Protein AF-V4JK74-F1 (afdb_monomer)

Foldseek 3Di:
DDLPFAEQWLPDAAFDKGKYQLVQEDEPDPDDDVVLLVVLLVVQLADALVRNSVVQVVVAFEWELAAQRGTYGPDPPSVSSSLQVNQVDHGNSPHHSVRRMGIHGHNYRHNVVHPDDD

Solvent-accessible surface area (backbone atoms only — not comparable to full-atom values): 6480 Å² total; per-residue (Å²): 103,83,85,91,52,54,73,68,54,56,81,51,57,58,76,41,72,25,30,42,50,56,79,67,54,36,76,74,65,97,75,75,68,59,69,64,21,52,56,43,24,58,55,54,31,72,22,45,46,64,58,46,48,57,54,35,67,79,52,55,33,38,26,34,30,34,62,81,39,44,41,32,38,78,48,58,63,50,56,57,50,16,52,49,58,31,19,74,42,92,34,62,42,72,40,32,65,90,39,36,58,41,32,31,31,26,73,37,62,37,28,81,47,68,90,70,85,132

Nearest PDB structures (foldseek):
  2hwj-assembly2_E  TM=8.695E-01  e=1.242E-03  Agrobacterium fabrum str. C58
  7nfu-assembly2_B  TM=7.207E-01  e=5.002E-03  Geobacillus thermoleovorans CCB_US3_UF5
  6nr6-assembly1_A  TM=7.718E-01  e=1.765E-02  Staphylococcus pseudintermedius
  5ujd-assembly1_B  TM=7.408E-01  e=1.446E-02  Staphylococcus pseudintermedius
  7nfu-assembly1_A  TM=7.156E-01  e=2.301E-02  Geobacillus thermoleovorans CCB_US3_UF5

Structure (mmCIF, N/CA/C/O backbone):
data_AF-V4JK74-F1
#
_entry.id   AF-V4JK74-F1
#
loop_
_atom_site.group_PDB
_atom_site.id
_atom_site.type_symbol
_atom_site.label_atom_id
_atom_site.label_alt_id
_atom_site.label_comp_id
_atom_site.label_asym_id
_atom_site.label_entity_id
_atom_site.label_seq_id
_atom_site.pdbx_PDB_ins_code
_atom_site.Cartn_x
_atom_site.Cartn_y
_atom_site.Cartn_z
_atom_site.occupancy
_atom_site.B_iso_or_equiv
_atom_site.auth_seq_id
_atom_site.auth_comp_id
_atom_site.auth_asym_id
_atom_site.auth_atom_id
_atom_site.pdbx_PDB_model_num
ATOM 1 N N . MET A 1 1 ? 11.293 0.157 1.854 1.00 84.56 1 MET A N 1
ATOM 2 C CA . MET A 1 1 ? 11.365 1.646 1.752 1.00 84.56 1 MET A CA 1
ATOM 3 C C . MET A 1 1 ? 10.682 2.285 2.957 1.00 84.56 1 MET A C 1
ATOM 5 O O . MET A 1 1 ? 9.955 1.562 3.609 1.00 84.56 1 MET A O 1
ATOM 9 N N . ASN A 1 2 ? 10.937 3.552 3.302 1.00 90.88 2 ASN A N 1
ATOM 10 C CA . ASN A 1 2 ? 10.273 4.274 4.406 1.00 90.88 2 ASN A CA 1
ATOM 11 C C . ASN A 1 2 ? 9.751 5.614 3.863 1.00 90.88 2 ASN A C 1
ATOM 13 O O . ASN A 1 2 ? 10.487 6.284 3.134 1.00 90.88 2 ASN A O 1
ATOM 17 N N . PHE A 1 3 ? 8.504 5.965 4.179 1.00 96.50 3 PHE A N 1
ATOM 18 C CA . PHE A 1 3 ? 7.845 7.193 3.720 1.00 96.50 3 PHE A CA 1
ATOM 19 C C . PHE A 1 3 ? 7.921 8.357 4.709 1.00 96.50 3 PHE A C 1
ATOM 21 O O . PHE A 1 3 ? 7.400 9.421 4.402 1.00 96.50 3 PHE A O 1
ATOM 28 N N . ASP A 1 4 ? 8.541 8.159 5.875 1.00 95.69 4 ASP A N 1
ATOM 29 C CA . ASP A 1 4 ? 8.636 9.173 6.936 1.00 95.69 4 ASP A CA 1
ATOM 30 C C . ASP A 1 4 ? 7.248 9.616 7.454 1.00 95.69 4 ASP A C 1
ATOM 32 O O . ASP A 1 4 ? 7.060 10.712 7.975 1.00 95.69 4 ASP A O 1
ATOM 36 N N . LEU A 1 5 ? 6.266 8.717 7.320 1.00 97.44 5 LEU A N 1
ATOM 37 C CA . LEU A 1 5 ? 4.894 8.847 7.808 1.00 97.44 5 LEU A CA 1
ATOM 38 C C . LEU A 1 5 ? 4.685 7.985 9.064 1.00 97.44 5 LEU A C 1
ATOM 40 O O . LEU A 1 5 ? 5.408 7.000 9.252 1.00 97.44 5 LEU A O 1
ATOM 44 N N . PRO A 1 6 ? 3.687 8.289 9.912 1.00 97.88 6 PRO A N 1
ATOM 45 C CA . PRO A 1 6 ? 3.320 7.398 11.008 1.00 97.88 6 PRO A CA 1
ATOM 46 C C . PRO A 1 6 ? 2.909 6.013 10.486 1.00 97.88 6 PRO A C 1
ATOM 48 O O . PRO A 1 6 ? 2.422 5.875 9.364 1.00 97.88 6 PRO A O 1
ATOM 51 N N . GLU A 1 7 ? 3.112 4.981 11.299 1.00 98.12 7 GLU A N 1
ATOM 52 C CA . GLU A 1 7 ? 2.659 3.616 11.007 1.00 98.12 7 GLU A CA 1
ATOM 53 C C . GLU A 1 7 ? 1.131 3.514 11.119 1.00 98.12 7 GLU A C 1
ATOM 55 O O . GLU A 1 7 ? 0.536 4.099 12.025 1.00 98.12 7 GLU A O 1
ATOM 60 N N . LEU A 1 8 ? 0.495 2.763 10.215 1.00 98.38 8 LEU A N 1
ATOM 61 C CA . LEU A 1 8 ? -0.929 2.441 10.318 1.00 98.38 8 LEU A CA 1
ATOM 62 C C . LEU A 1 8 ? -1.177 1.534 11.532 1.00 98.38 8 LEU A C 1
ATOM 64 O O . LEU A 1 8 ? -0.591 0.460 11.661 1.00 98.38 8 LEU A O 1
ATOM 68 N N . THR A 1 9 ? -2.095 1.948 12.399 1.00 98.12 9 THR A N 1
ATOM 69 C CA . THR A 1 9 ? -2.513 1.209 13.598 1.00 98.12 9 THR A CA 1
ATOM 70 C C . THR A 1 9 ? -4.034 1.118 13.692 1.00 98.12 9 THR A C 1
ATOM 72 O O . THR A 1 9 ? -4.760 1.864 13.036 1.00 98.12 9 THR A O 1
ATOM 75 N N . ALA A 1 10 ? -4.537 0.239 14.565 1.00 97.06 10 ALA A N 1
ATOM 76 C CA . ALA A 1 10 ? -5.971 0.111 14.831 1.00 97.06 10 ALA A CA 1
ATOM 77 C C . ALA A 1 10 ? -6.616 1.398 15.385 1.00 97.06 10 ALA A C 1
ATOM 79 O O . ALA A 1 10 ? -7.819 1.590 15.220 1.00 97.06 10 ALA A O 1
ATOM 80 N N . ASP A 1 11 ? -5.824 2.287 15.986 1.00 96.88 11 ASP A N 1
ATOM 81 C CA . ASP A 1 11 ? -6.282 3.548 16.582 1.00 96.88 11 ASP A CA 1
ATOM 82 C C . ASP A 1 11 ? -6.072 4.751 15.650 1.00 96.88 11 ASP A C 1
ATOM 84 O O . ASP A 1 11 ? -6.362 5.888 16.020 1.00 96.88 11 ASP A O 1
ATOM 88 N N . THR A 1 12 ? -5.568 4.527 14.429 1.00 98.00 12 THR A N 1
ATOM 89 C CA . THR A 1 12 ? -5.308 5.619 13.485 1.00 98.00 12 THR A CA 1
ATOM 90 C C . THR A 1 12 ? -6.622 6.325 13.124 1.00 98.00 12 THR A C 1
ATOM 92 O O . THR A 1 12 ? -7.572 5.659 12.691 1.00 98.00 12 THR A O 1
ATOM 95 N N . PRO A 1 13 ? -6.721 7.658 13.293 1.00 97.56 13 PRO A N 1
ATOM 96 C CA . PRO A 1 13 ? -7.945 8.385 12.985 1.00 97.56 13 PRO A CA 1
ATOM 97 C C . PRO A 1 13 ? -8.302 8.339 11.497 1.00 97.56 13 PRO A C 1
ATOM 99 O O . PRO A 1 13 ? -7.441 8.244 10.622 1.00 97.56 13 PRO A O 1
ATOM 102 N N . GLN A 1 14 ? -9.594 8.476 11.207 1.00 97.88 14 GLN A N 1
ATOM 103 C CA . GLN A 1 14 ? -10.070 8.711 9.848 1.00 97.88 14 GLN A CA 1
ATOM 104 C C . GLN A 1 14 ? -9.457 9.997 9.266 1.00 97.88 14 GLN A C 1
ATOM 106 O O . GLN A 1 14 ? -9.304 10.995 9.966 1.00 97.88 14 GLN A O 1
ATOM 111 N N . GLY A 1 15 ? -9.134 9.971 7.973 1.00 97.31 15 GLY A N 1
ATOM 112 C CA . GLY A 1 15 ? -8.544 11.084 7.227 1.00 97.31 15 GLY A CA 1
ATOM 113 C C . GLY A 1 15 ? -7.021 11.185 7.331 1.00 97.31 15 GLY A C 1
ATOM 114 O O . GLY A 1 15 ? -6.426 12.013 6.647 1.00 97.31 15 GLY A O 1
ATOM 115 N N . VAL A 1 16 ? -6.373 10.351 8.148 1.00 98.00 16 VAL A N 1
ATOM 116 C CA . VAL A 1 16 ? -4.917 10.392 8.333 1.00 98.00 16 VAL A CA 1
ATOM 117 C C . VAL A 1 16 ? -4.196 9.644 7.212 1.00 98.00 16 VAL A C 1
ATOM 119 O O . VAL A 1 16 ? -4.580 8.532 6.835 1.00 98.00 16 VAL A O 1
ATOM 122 N N . LEU A 1 17 ? -3.119 10.260 6.714 1.00 98.12 17 LEU A N 1
ATOM 123 C CA . LEU A 1 17 ? -2.106 9.609 5.889 1.00 98.12 17 LEU A CA 1
ATOM 124 C C . LEU A 1 17 ? -1.061 8.939 6.784 1.00 98.12 17 LEU A C 1
ATOM 126 O O . LEU A 1 17 ? -0.477 9.569 7.665 1.00 98.12 17 LEU A O 1
ATOM 130 N N . CYS A 1 18 ? -0.820 7.660 6.542 1.00 98.38 18 CYS A N 1
ATOM 131 C CA . CYS A 1 18 ? 0.170 6.849 7.244 1.00 98.38 18 CYS A CA 1
ATOM 132 C C . CYS A 1 18 ? 0.865 5.906 6.251 1.00 98.38 18 CYS A C 1
ATOM 134 O O . CYS A 1 18 ? 0.619 5.965 5.046 1.00 98.38 18 CYS A O 1
ATOM 136 N N . GLN A 1 19 ? 1.762 5.050 6.730 1.00 98.56 19 GLN A N 1
ATOM 137 C CA . GLN A 1 19 ? 2.379 3.996 5.928 1.00 98.56 19 GLN A CA 1
ATOM 138 C C . GLN A 1 19 ? 2.065 2.612 6.489 1.00 98.56 19 GLN A C 1
ATOM 140 O O . GLN A 1 19 ? 1.968 2.429 7.698 1.00 98.56 19 GLN A O 1
ATOM 145 N N . ALA A 1 20 ? 1.996 1.617 5.608 1.00 98.44 20 ALA A N 1
ATOM 146 C CA . ALA A 1 20 ? 1.780 0.219 5.974 1.00 98.44 20 ALA A CA 1
ATOM 147 C C . ALA A 1 20 ? 2.653 -0.705 5.120 1.00 98.44 20 ALA A C 1
ATOM 149 O O . ALA A 1 20 ? 3.010 -0.360 3.988 1.00 98.44 20 ALA A O 1
ATOM 150 N N . LYS A 1 21 ? 2.987 -1.891 5.639 1.00 98.31 21 LYS A N 1
ATOM 151 C CA . LYS A 1 21 ? 3.528 -2.966 4.801 1.00 98.31 21 LYS A CA 1
ATOM 152 C C . LYS A 1 21 ? 2.410 -3.533 3.942 1.00 98.31 21 LYS A C 1
ATOM 154 O O . LYS A 1 21 ? 1.292 -3.709 4.414 1.00 98.31 21 LYS A O 1
ATOM 159 N N . VAL A 1 22 ? 2.728 -3.878 2.698 1.00 98.25 22 VAL A N 1
ATOM 160 C CA . VAL A 1 22 ? 1.734 -4.459 1.781 1.00 98.25 22 VAL A CA 1
ATOM 161 C C . VAL A 1 22 ? 1.187 -5.784 2.323 1.00 98.25 22 VAL A C 1
ATOM 163 O O . VAL A 1 22 ? -0.006 -6.036 2.212 1.00 98.25 22 VAL A O 1
ATOM 166 N N . GLY A 1 23 ? 2.032 -6.589 2.977 1.00 97.88 23 GLY A N 1
ATOM 167 C CA . GLY A 1 23 ? 1.636 -7.876 3.560 1.00 97.88 23 GLY A CA 1
ATOM 168 C C . GLY A 1 23 ? 0.663 -7.792 4.745 1.00 97.88 23 GLY A C 1
ATOM 169 O O . GLY A 1 23 ? 0.056 -8.803 5.084 1.00 97.88 23 GLY A O 1
ATOM 170 N N . ASP A 1 24 ? 0.482 -6.612 5.348 1.00 97.94 24 ASP A N 1
ATOM 171 C CA . ASP A 1 24 ? -0.459 -6.409 6.461 1.00 97.94 24 ASP A CA 1
ATOM 172 C C . ASP A 1 24 ? -1.867 -6.015 5.966 1.00 97.94 24 ASP A C 1
ATOM 174 O O . ASP A 1 24 ? -2.822 -5.949 6.745 1.00 97.94 24 ASP A O 1
ATOM 178 N N . LEU A 1 25 ? -2.007 -5.737 4.665 1.00 98.38 25 LEU A N 1
ATOM 179 C CA . LEU A 1 25 ? -3.246 -5.285 4.047 1.00 98.38 25 LEU A CA 1
ATOM 180 C C . LEU A 1 25 ? -4.097 -6.465 3.567 1.00 98.38 25 LEU A C 1
ATOM 182 O O . LEU A 1 25 ? -3.614 -7.389 2.915 1.00 98.38 25 LEU A O 1
ATOM 186 N N . LYS A 1 26 ? -5.403 -6.402 3.834 1.00 98.06 26 LYS A N 1
ATOM 187 C CA . LYS A 1 26 ? -6.382 -7.397 3.390 1.00 98.06 26 LYS A CA 1
ATOM 188 C C . LYS A 1 26 ? -7.135 -6.896 2.155 1.00 98.06 26 LYS A C 1
ATOM 190 O O . LYS A 1 26 ? -7.685 -5.792 2.192 1.00 98.06 26 LYS A O 1
ATOM 195 N N . PRO A 1 27 ? -7.197 -7.675 1.065 1.00 97.62 27 PRO A N 1
ATOM 196 C CA . PRO A 1 27 ? -7.973 -7.296 -0.106 1.00 97.62 27 PRO A CA 1
ATOM 197 C C . 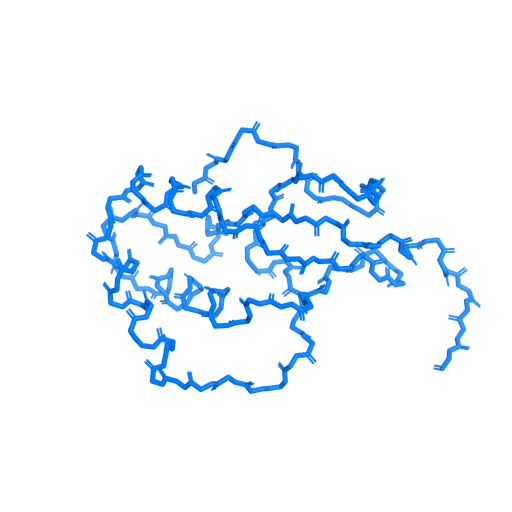PRO A 1 27 ? -9.477 -7.392 0.182 1.00 97.62 27 PRO A C 1
ATOM 199 O O . PRO A 1 27 ? -9.924 -8.216 0.978 1.00 97.62 27 PRO A O 1
ATOM 202 N N . THR A 1 28 ? -10.257 -6.562 -0.505 1.00 97.81 28 THR A N 1
ATOM 203 C CA . THR A 1 28 ? -11.733 -6.624 -0.524 1.00 97.81 28 THR A CA 1
ATOM 204 C C . THR A 1 28 ? -12.288 -7.087 -1.875 1.00 97.81 28 THR A C 1
ATOM 206 O O . THR A 1 28 ? -13.480 -7.355 -1.989 1.00 97.81 28 THR A O 1
ATOM 209 N N . GLN A 1 29 ? -11.425 -7.222 -2.888 1.00 95.44 29 GLN A N 1
ATOM 210 C CA . GLN A 1 29 ? -11.745 -7.769 -4.202 1.00 95.44 29 GLN A CA 1
ATOM 211 C C . GLN A 1 29 ? -11.043 -9.120 -4.384 1.00 95.44 29 GLN A C 1
ATOM 213 O O . GLN A 1 29 ? -9.858 -9.254 -4.085 1.00 95.44 29 GLN A O 1
ATOM 218 N N . ASN A 1 30 ? -11.767 -10.117 -4.901 1.00 94.62 30 ASN A N 1
ATOM 219 C CA . ASN A 1 30 ? -11.250 -11.482 -5.069 1.00 94.62 30 ASN A CA 1
ATOM 220 C C . ASN A 1 30 ? -10.318 -11.645 -6.285 1.00 94.62 30 ASN A C 1
ATOM 222 O O . ASN A 1 30 ? -9.562 -12.610 -6.348 1.00 94.62 30 ASN A O 1
ATOM 226 N N . ALA A 1 31 ? -10.395 -10.741 -7.265 1.00 96.06 31 ALA A N 1
ATOM 227 C CA . ALA A 1 31 ? -9.652 -10.825 -8.520 1.00 96.06 31 ALA A CA 1
ATOM 228 C C . ALA A 1 31 ? -9.307 -9.434 -9.062 1.00 96.06 31 ALA A C 1
ATOM 230 O O . ALA A 1 31 ? -10.068 -8.491 -8.873 1.00 96.06 31 ALA A O 1
ATOM 231 N N . VAL A 1 32 ? -8.190 -9.338 -9.782 1.00 97.31 32 VAL A N 1
ATOM 232 C CA . VAL A 1 32 ? -7.746 -8.147 -10.523 1.00 97.31 32 VAL A CA 1
ATOM 233 C C . VAL A 1 32 ? -7.373 -8.545 -11.952 1.00 97.31 32 VAL A C 1
ATOM 235 O O . VAL A 1 32 ? -7.018 -9.696 -12.206 1.00 97.31 32 VAL A O 1
ATOM 238 N N . GLY A 1 33 ? -7.453 -7.602 -12.891 1.00 98.12 33 GLY A N 1
ATOM 239 C CA . GLY A 1 33 ? -7.032 -7.820 -14.278 1.00 98.12 33 GLY A CA 1
ATOM 240 C C . GLY A 1 33 ? -5.508 -7.849 -14.393 1.00 98.12 33 GLY A C 1
ATOM 241 O O . GLY A 1 33 ? -4.851 -6.855 -14.083 1.00 98.12 33 GLY A O 1
ATOM 242 N N . PHE A 1 34 ? -4.943 -8.976 -14.832 1.00 97.88 34 PHE A N 1
ATOM 243 C CA . PHE A 1 34 ? -3.489 -9.165 -14.824 1.00 97.88 34 PHE A CA 1
ATOM 244 C C . PHE A 1 34 ? -2.739 -8.366 -15.891 1.00 97.88 34 PHE A C 1
ATOM 246 O O . PHE A 1 34 ? -1.563 -8.090 -15.685 1.00 97.88 34 PHE A O 1
ATOM 253 N N . ASP A 1 35 ? -3.393 -7.925 -16.964 1.00 98.50 35 ASP A N 1
ATOM 254 C CA . ASP A 1 35 ? -2.754 -7.060 -17.965 1.00 98.50 35 ASP A CA 1
ATOM 255 C C . ASP A 1 35 ? -2.264 -5.754 -17.321 1.00 98.50 35 ASP A C 1
ATOM 257 O O . ASP A 1 35 ? -1.082 -5.417 -17.385 1.00 98.50 35 ASP A O 1
ATOM 261 N N . GLU A 1 36 ? -3.134 -5.077 -16.567 1.00 98.12 36 GLU A N 1
ATOM 262 C CA . GLU A 1 36 ? -2.757 -3.857 -15.851 1.00 98.12 36 GLU A CA 1
ATOM 263 C C . GLU A 1 36 ? -1.745 -4.131 -14.719 1.00 98.12 36 GLU A C 1
ATOM 265 O O . GLU A 1 36 ? -0.856 -3.311 -14.461 1.00 98.12 36 GLU A O 1
ATOM 270 N N . VAL A 1 37 ? -1.856 -5.277 -14.035 1.00 98.50 37 VAL A N 1
ATOM 271 C CA . VAL A 1 37 ? -0.882 -5.687 -13.008 1.00 98.50 37 VAL A CA 1
ATOM 272 C C . VAL A 1 37 ? 0.505 -5.863 -13.625 1.00 98.50 37 VAL A C 1
ATOM 274 O O . VAL A 1 37 ? 1.469 -5.309 -13.102 1.00 98.50 37 VAL A O 1
ATOM 277 N N . ASN A 1 38 ? 0.613 -6.574 -14.746 1.00 98.56 38 ASN A N 1
ATOM 278 C CA . ASN A 1 38 ? 1.875 -6.834 -15.435 1.00 98.56 38 ASN A CA 1
ATOM 279 C C . ASN A 1 38 ? 2.518 -5.536 -15.942 1.00 98.56 38 ASN A C 1
ATOM 281 O O . ASN A 1 38 ? 3.716 -5.326 -15.738 1.00 98.56 38 ASN A O 1
ATOM 285 N N . ASP A 1 39 ? 1.720 -4.616 -16.486 1.00 98.56 39 ASP A N 1
ATOM 286 C CA . ASP A 1 39 ? 2.186 -3.280 -16.864 1.00 98.56 39 ASP A CA 1
ATOM 287 C C . ASP A 1 39 ? 2.756 -2.506 -15.666 1.00 98.56 39 ASP A C 1
ATOM 289 O O . ASP A 1 39 ? 3.793 -1.842 -15.762 1.00 98.56 39 ASP A O 1
ATOM 293 N N . LYS A 1 40 ? 2.094 -2.576 -14.503 1.00 98.56 40 LYS A N 1
ATOM 294 C CA . LYS A 1 40 ? 2.597 -1.960 -13.266 1.00 98.56 40 LYS A CA 1
ATOM 295 C C . LYS A 1 40 ? 3.871 -2.648 -12.773 1.00 98.56 40 LYS A C 1
ATOM 297 O O . LYS A 1 40 ? 4.798 -1.930 -12.414 1.00 98.56 40 LYS A O 1
ATOM 302 N N . ILE A 1 41 ? 3.961 -3.980 -12.812 1.00 98.69 41 ILE A N 1
ATOM 303 C CA . ILE A 1 41 ? 5.169 -4.729 -12.421 1.00 98.69 41 ILE A CA 1
ATOM 304 C C . ILE A 1 41 ? 6.367 -4.284 -13.260 1.00 98.69 41 ILE A C 1
ATOM 306 O O . ILE A 1 41 ? 7.412 -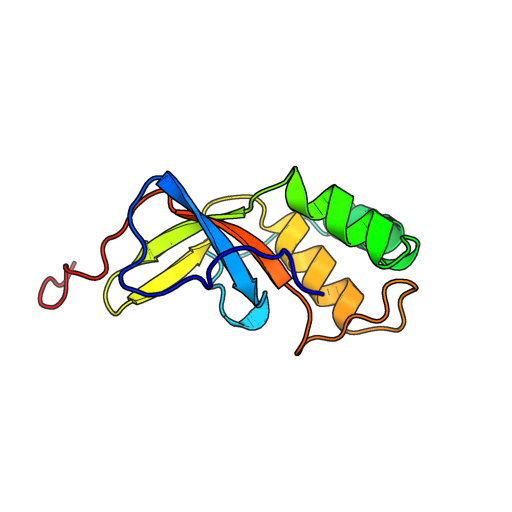3.951 -12.699 1.00 98.69 41 ILE A O 1
ATOM 310 N N . ALA A 1 42 ? 6.216 -4.213 -14.586 1.00 98.44 42 ALA A N 1
ATOM 311 C CA . ALA A 1 42 ? 7.283 -3.759 -15.476 1.00 98.44 42 ALA A CA 1
ATOM 312 C C . ALA A 1 42 ? 7.738 -2.332 -15.122 1.00 98.44 42 ALA A C 1
ATOM 314 O O . ALA A 1 42 ? 8.935 -2.062 -15.000 1.00 98.44 42 ALA A O 1
ATOM 315 N N . ARG A 1 43 ? 6.783 -1.424 -14.872 1.00 98.19 43 ARG A N 1
ATOM 316 C CA . ARG A 1 43 ? 7.081 -0.048 -14.445 1.00 98.19 43 ARG A CA 1
ATOM 317 C C . ARG A 1 43 ? 7.768 0.018 -13.081 1.00 98.19 43 ARG A C 1
ATOM 319 O O . ARG A 1 43 ? 8.700 0.799 -12.928 1.00 98.19 43 ARG A O 1
ATOM 326 N N . TYR A 1 44 ? 7.315 -0.744 -12.089 1.00 98.50 44 TYR A N 1
ATOM 327 C CA . TYR A 1 44 ? 7.847 -0.699 -10.722 1.00 98.50 44 TYR A CA 1
ATOM 328 C C . TYR A 1 44 ? 9.234 -1.330 -10.636 1.00 98.50 44 TYR A C 1
ATOM 330 O O . TYR A 1 44 ? 10.126 -0.749 -10.025 1.00 98.50 44 TYR A O 1
ATOM 338 N N . SER A 1 45 ? 9.446 -2.453 -11.324 1.00 98.31 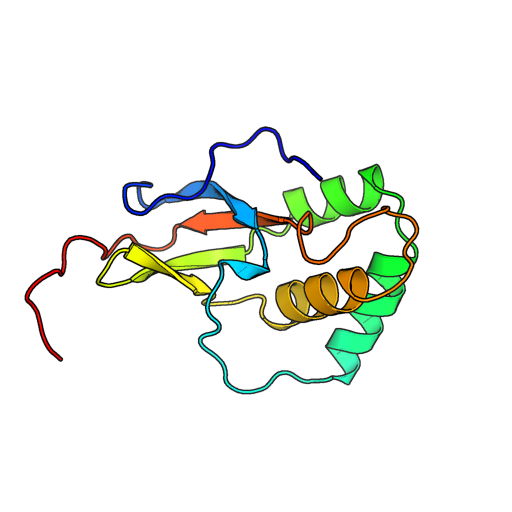45 SER A N 1
ATOM 339 C CA . SER A 1 45 ? 10.735 -3.157 -11.357 1.00 98.31 45 SER A CA 1
ATOM 340 C C . SER A 1 45 ? 11.858 -2.301 -11.953 1.00 98.31 45 SER A C 1
ATOM 342 O O . SER A 1 45 ? 13.020 -2.432 -11.566 1.00 98.31 45 SER A O 1
ATOM 344 N N . ALA A 1 46 ? 11.511 -1.400 -12.879 1.00 98.38 46 ALA A N 1
ATOM 345 C CA . ALA A 1 46 ? 12.445 -0.509 -13.560 1.00 98.38 46 ALA A CA 1
ATOM 346 C C . ALA A 1 46 ? 12.738 0.809 -12.816 1.00 98.38 46 ALA A C 1
ATOM 348 O O . ALA A 1 46 ? 13.651 1.528 -13.233 1.00 98.38 46 ALA A O 1
ATOM 349 N N . LYS A 1 47 ? 11.989 1.138 -11.755 1.00 98.56 47 LYS A N 1
ATOM 350 C CA . LYS A 1 47 ? 12.179 2.363 -10.964 1.00 98.56 47 LYS A CA 1
ATOM 351 C C . LYS A 1 47 ? 13.313 2.202 -9.959 1.00 98.56 47 LYS A C 1
ATOM 353 O O . LYS A 1 47 ? 13.453 1.148 -9.342 1.00 98.56 47 LYS A O 1
ATOM 358 N N . SER A 1 48 ? 14.091 3.267 -9.761 1.00 98.38 48 SER A N 1
ATOM 359 C CA . SER A 1 48 ? 14.968 3.361 -8.592 1.00 98.38 48 SER A CA 1
ATOM 360 C C . SER A 1 48 ? 14.137 3.353 -7.302 1.00 98.38 48 SER A C 1
ATOM 362 O O . SER A 1 48 ? 12.909 3.502 -7.320 1.00 98.38 48 SER A O 1
ATOM 364 N N . LYS A 1 49 ? 14.798 3.177 -6.159 1.00 97.62 49 LYS A N 1
ATOM 365 C CA . LYS A 1 49 ? 14.126 3.188 -4.858 1.00 97.62 49 LYS A CA 1
ATOM 366 C C . LYS A 1 49 ? 13.444 4.531 -4.590 1.00 97.62 49 LYS A C 1
ATOM 368 O O . LYS A 1 49 ? 12.327 4.547 -4.073 1.00 97.62 49 LYS A O 1
ATOM 373 N N . GLU A 1 50 ? 14.103 5.621 -4.961 1.00 97.44 50 GLU A N 1
ATOM 374 C CA . GLU A 1 50 ? 13.631 6.995 -4.826 1.00 97.44 50 GLU A CA 1
ATOM 375 C C . GLU A 1 50 ? 12.447 7.252 -5.770 1.00 97.44 50 GLU A C 1
ATOM 377 O O . GLU A 1 50 ? 11.383 7.646 -5.303 1.00 97.44 50 GLU A O 1
ATOM 382 N N . ASP A 1 51 ? 12.549 6.881 -7.052 1.00 98.31 51 ASP A N 1
ATOM 383 C CA . ASP A 1 51 ? 11.449 7.056 -8.019 1.00 98.31 51 ASP A CA 1
ATOM 384 C C . ASP A 1 51 ? 10.199 6.244 -7.655 1.00 98.31 51 ASP A C 1
ATOM 386 O O . ASP A 1 51 ? 9.067 6.645 -7.949 1.00 98.31 51 ASP A O 1
ATOM 390 N N . LEU A 1 52 ? 10.386 5.049 -7.079 1.00 98.50 52 LEU A N 1
ATOM 391 C CA . LEU A 1 52 ? 9.278 4.227 -6.603 1.00 98.50 52 LEU A CA 1
ATOM 392 C C . LEU A 1 52 ? 8.667 4.821 -5.329 1.00 98.50 52 LEU A C 1
ATOM 394 O O . LEU A 1 52 ? 7.443 4.831 -5.211 1.00 98.50 52 LEU A O 1
ATOM 398 N N . LYS A 1 53 ? 9.487 5.356 -4.411 1.00 98.06 53 LYS A N 1
ATOM 399 C CA . LYS A 1 53 ? 9.007 6.078 -3.221 1.00 98.06 53 LYS A CA 1
ATOM 400 C C . LYS A 1 53 ? 8.167 7.293 -3.632 1.00 98.06 53 LYS A C 1
ATOM 402 O O . LYS A 1 53 ? 7.036 7.407 -3.169 1.00 98.06 53 LYS A O 1
ATOM 407 N N . ASP A 1 54 ? 8.666 8.132 -4.535 1.00 97.88 54 ASP A N 1
ATOM 408 C CA . ASP A 1 54 ? 7.972 9.338 -5.009 1.00 97.88 54 ASP A CA 1
ATOM 409 C C . ASP A 1 54 ? 6.666 9.003 -5.728 1.00 97.88 54 ASP A C 1
ATOM 411 O O . ASP A 1 54 ? 5.632 9.627 -5.487 1.00 97.88 54 ASP A O 1
ATOM 415 N N . TYR A 1 55 ? 6.678 7.953 -6.556 1.00 98.31 55 TYR A N 1
ATOM 416 C CA . TYR A 1 55 ? 5.461 7.450 -7.182 1.00 98.31 55 TYR A CA 1
ATOM 417 C C . TYR A 1 55 ? 4.425 7.026 -6.132 1.00 98.31 55 TYR A C 1
ATOM 419 O O . TYR A 1 55 ? 3.274 7.444 -6.208 1.00 98.31 55 TYR A O 1
ATOM 427 N N . LEU A 1 56 ? 4.807 6.223 -5.138 1.00 98.19 56 LEU A N 1
ATOM 428 C CA . LEU A 1 56 ? 3.869 5.721 -4.129 1.00 98.19 56 LEU A CA 1
ATOM 429 C C . LEU A 1 56 ? 3.380 6.815 -3.164 1.00 98.19 56 LEU A C 1
ATOM 431 O O . LEU A 1 56 ? 2.256 6.717 -2.677 1.00 98.19 56 LEU A O 1
ATOM 435 N N . LEU A 1 57 ? 4.172 7.869 -2.923 1.00 97.50 57 LEU A N 1
ATOM 436 C CA . LEU A 1 57 ? 3.784 9.014 -2.086 1.00 97.50 57 LEU A CA 1
ATOM 437 C C . LEU A 1 57 ? 2.534 9.733 -2.606 1.00 97.50 57 LEU A C 1
ATOM 439 O O . LEU A 1 57 ? 1.683 10.131 -1.813 1.00 97.50 57 LEU A O 1
ATOM 443 N N . VAL A 1 58 ? 2.402 9.869 -3.928 1.00 97.00 58 VAL A N 1
ATOM 444 C CA . VAL A 1 58 ? 1.264 10.555 -4.567 1.00 97.00 58 VAL A CA 1
ATOM 445 C C . VAL A 1 58 ? 0.130 9.610 -4.983 1.00 97.00 58 VAL A C 1
ATOM 447 O O . VAL A 1 58 ? -0.864 10.063 -5.542 1.00 97.00 58 VAL A O 1
ATOM 450 N N . HIS A 1 59 ? 0.237 8.313 -4.663 1.00 98.19 59 HIS A N 1
ATOM 451 C CA . HIS A 1 59 ? -0.822 7.316 -4.875 1.00 98.19 59 HIS A CA 1
ATOM 452 C C . HIS A 1 59 ? -1.208 6.594 -3.565 1.00 98.19 59 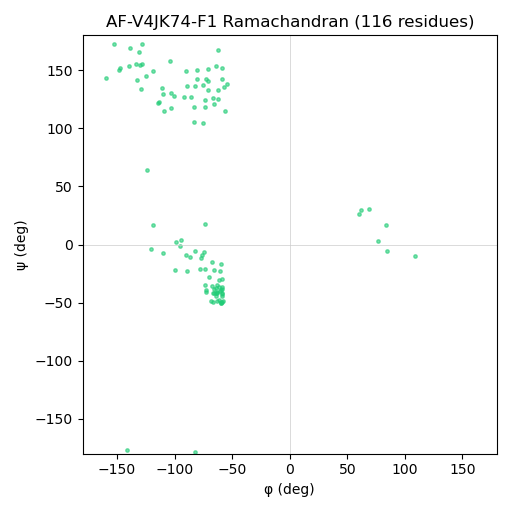HIS A C 1
ATOM 454 O O . HIS A 1 59 ? -1.010 5.377 -3.461 1.00 98.19 59 HIS A O 1
ATOM 460 N N . PRO A 1 60 ? -1.765 7.295 -2.554 1.00 98.31 60 PRO A N 1
ATOM 461 C CA . PRO A 1 60 ? -2.202 6.654 -1.318 1.00 98.31 60 PRO A CA 1
ATOM 462 C C . PRO A 1 60 ? -3.223 5.545 -1.583 1.00 98.31 60 PRO A C 1
ATOM 464 O O . PRO A 1 60 ? -4.172 5.729 -2.341 1.00 98.31 60 PRO A O 1
ATOM 467 N N . VAL A 1 61 ? -3.049 4.400 -0.931 1.00 98.69 61 VAL A N 1
ATOM 468 C CA . VAL A 1 61 ? -4.005 3.290 -0.957 1.00 98.69 61 VAL 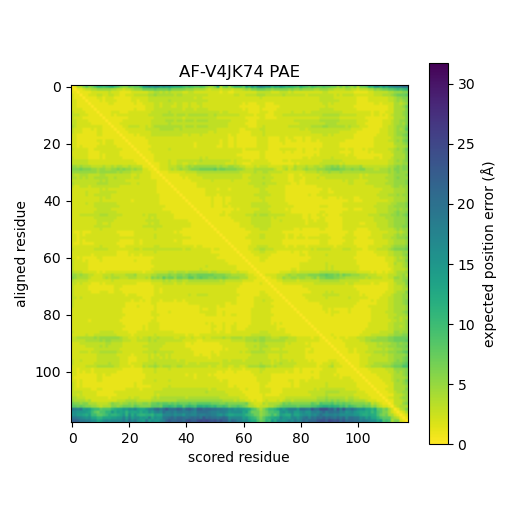A CA 1
ATOM 469 C C . VAL A 1 61 ? -5.101 3.565 0.077 1.00 98.69 61 VAL A C 1
ATOM 471 O O . VAL A 1 61 ? -4.796 3.665 1.271 1.00 98.69 61 VAL A O 1
ATOM 474 N N . PRO A 1 62 ? -6.372 3.707 -0.325 1.00 98.69 62 PRO A N 1
ATOM 475 C CA . PRO A 1 62 ? -7.445 3.898 0.634 1.00 98.69 62 PRO A CA 1
ATOM 476 C C . PRO A 1 62 ? -7.713 2.608 1.418 1.00 98.69 62 PRO A C 1
ATOM 478 O O . PRO A 1 62 ? -7.806 1.510 0.860 1.00 98.69 62 PRO A O 1
ATOM 481 N N . VAL A 1 63 ? -7.824 2.756 2.737 1.00 98.75 63 VAL A N 1
ATOM 482 C CA . VAL A 1 63 ? -7.997 1.647 3.678 1.00 98.75 63 VAL A CA 1
ATOM 483 C C . VAL A 1 63 ? -9.121 1.943 4.665 1.00 98.75 63 VAL A C 1
ATOM 485 O O . VAL A 1 63 ? -9.255 3.056 5.176 1.00 98.75 63 VAL A O 1
ATOM 488 N N . VAL A 1 64 ? -9.896 0.912 4.996 1.00 98.50 64 VAL A N 1
ATOM 489 C CA . VAL A 1 64 ? -10.783 0.886 6.163 1.00 98.50 64 VAL A CA 1
ATOM 490 C C . VAL A 1 64 ? -10.145 0.036 7.256 1.00 98.50 64 VAL A C 1
ATOM 492 O O . VAL A 1 64 ? -9.749 -1.105 7.019 1.00 98.50 64 VAL A O 1
ATOM 495 N N . ILE A 1 65 ? -10.089 0.569 8.476 1.00 98.31 65 ILE A N 1
ATOM 496 C CA . ILE A 1 65 ? -9.746 -0.221 9.661 1.00 98.31 65 ILE A CA 1
ATOM 497 C C . ILE A 1 65 ? -11.035 -0.903 10.117 1.00 98.31 65 ILE A C 1
ATOM 499 O O . ILE A 1 65 ? -11.946 -0.249 10.618 1.00 98.31 65 ILE A O 1
ATOM 503 N N . GLY A 1 66 ? -11.152 -2.204 9.878 1.00 95.12 66 GLY A N 1
ATOM 504 C CA . GLY A 1 66 ? -12.356 -2.976 10.167 1.00 95.12 66 GLY A CA 1
ATOM 505 C C . GLY A 1 66 ? -12.459 -3.432 11.623 1.00 95.12 66 GLY A C 1
ATOM 506 O O . GLY A 1 66 ? -11.58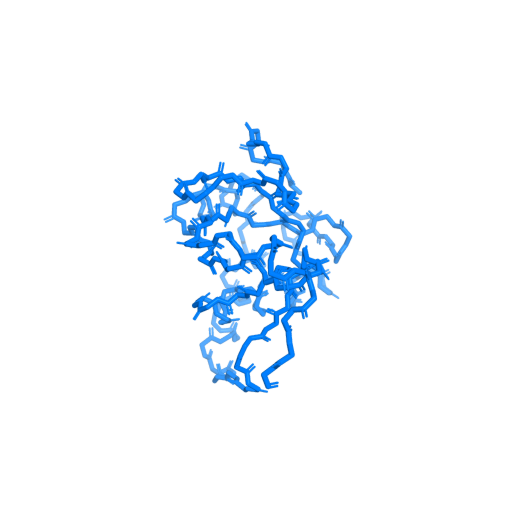3 -3.179 12.454 1.00 95.12 66 GLY A O 1
ATOM 507 N N . ASN A 1 67 ? -13.532 -4.171 11.919 1.00 91.31 67 ASN A N 1
ATOM 508 C CA . ASN A 1 67 ? -13.720 -4.805 13.224 1.00 91.31 67 ASN A CA 1
ATOM 509 C C . ASN A 1 67 ? -12.497 -5.677 13.585 1.00 91.31 67 ASN A C 1
ATOM 511 O O . ASN A 1 67 ? -11.910 -6.355 12.733 1.00 91.31 67 ASN A O 1
ATOM 515 N N . GLY A 1 68 ? -12.076 -5.615 14.847 1.00 88.19 68 GLY A N 1
ATOM 516 C CA . GLY A 1 68 ? -10.873 -6.291 15.334 1.00 88.19 68 GLY A CA 1
ATOM 517 C C . GLY A 1 68 ? -9.547 -5.621 14.950 1.00 88.19 68 GLY A C 1
ATOM 518 O O . GLY A 1 68 ? -8.504 -6.152 15.311 1.00 88.19 68 GLY A O 1
ATOM 519 N N . GLY A 1 69 ? -9.566 -4.467 14.267 1.00 94.31 69 GLY A N 1
ATOM 520 C CA . GLY A 1 69 ? -8.361 -3.687 13.951 1.00 94.31 69 GLY A CA 1
ATOM 521 C C . GLY A 1 69 ? -7.601 -4.149 12.704 1.00 94.31 69 GLY A C 1
ATOM 522 O O . GLY A 1 69 ? -6.441 -3.794 12.539 1.00 94.31 69 GLY A O 1
ATOM 523 N N . ASN A 1 70 ? -8.232 -4.942 11.833 1.00 96.12 70 ASN A N 1
ATOM 524 C CA . ASN A 1 70 ? -7.639 -5.375 10.562 1.00 96.12 70 ASN A CA 1
ATOM 525 C C . ASN A 1 70 ? -7.752 -4.281 9.487 1.00 96.12 70 ASN A C 1
ATOM 527 O O . ASN A 1 70 ? -8.727 -3.531 9.471 1.00 96.12 70 ASN A O 1
ATOM 531 N N . PHE A 1 71 ? -6.808 -4.238 8.548 1.00 98.38 71 PHE A N 1
ATOM 532 C CA . PHE A 1 71 ? -6.727 -3.201 7.516 1.00 98.38 71 PHE A CA 1
ATOM 533 C C . PHE A 1 71 ? -7.223 -3.725 6.169 1.00 98.38 71 PHE A C 1
ATOM 535 O O . PHE A 1 71 ? -6.640 -4.658 5.625 1.00 98.38 71 PHE A O 1
ATOM 542 N N . TYR A 1 72 ? -8.288 -3.138 5.628 1.00 98.50 72 TYR A N 1
ATOM 543 C CA . TYR A 1 72 ? -8.921 -3.582 4.386 1.00 98.50 72 TYR A CA 1
ATOM 544 C C . TYR A 1 72 ? -8.757 -2.543 3.282 1.00 98.50 72 TYR A C 1
ATOM 546 O O . TYR A 1 72 ? -9.184 -1.401 3.439 1.00 98.50 72 TYR A O 1
ATOM 554 N N . VAL A 1 73 ? -8.163 -2.947 2.162 1.00 98.56 73 VAL A N 1
ATOM 555 C CA . VAL A 1 73 ? -7.969 -2.109 0.970 1.00 98.56 73 VAL A CA 1
ATOM 556 C C . VAL A 1 73 ? -9.296 -1.942 0.251 1.00 98.56 73 VAL A C 1
ATOM 558 O O . VAL A 1 73 ? -9.904 -2.949 -0.107 1.00 98.56 73 VAL A O 1
ATOM 561 N N . THR A 1 74 ? -9.745 -0.713 0.014 1.00 98.25 74 THR A N 1
ATOM 562 C CA . THR A 1 74 ? -11.021 -0.441 -0.676 1.00 98.25 74 THR A CA 1
ATOM 563 C C . THR A 1 74 ? -10.854 -0.093 -2.152 1.00 98.25 74 THR A C 1
ATOM 565 O O . THR A 1 74 ? -11.786 -0.302 -2.919 1.00 98.25 74 THR A O 1
ATOM 568 N N . ASP A 1 75 ? -9.670 0.365 -2.557 1.00 98.19 75 ASP A N 1
ATOM 569 C CA . ASP A 1 75 ? -9.300 0.658 -3.945 1.00 98.19 75 ASP A CA 1
ATOM 570 C C . ASP A 1 75 ? -7.778 0.487 -4.129 1.00 98.19 75 ASP A C 1
ATOM 572 O O . ASP A 1 75 ? -7.044 0.310 -3.156 1.00 98.19 75 ASP A O 1
ATOM 576 N N . HIS A 1 76 ? -7.291 0.565 -5.367 1.00 98.12 76 HIS A N 1
ATOM 577 C CA . HIS A 1 76 ? -5.892 0.385 -5.766 1.00 98.12 76 HIS A CA 1
ATOM 578 C C . HIS A 1 76 ? -5.375 -1.058 -5.622 1.00 98.12 76 HIS A C 1
ATOM 580 O O . HIS A 1 76 ? -4.174 -1.279 -5.429 1.00 98.12 76 HIS A O 1
ATOM 586 N N . HIS A 1 77 ? -6.242 -2.065 -5.778 1.00 98.44 77 HIS A N 1
ATOM 587 C CA . HIS A 1 77 ? -5.852 -3.481 -5.716 1.00 98.44 77 HIS A CA 1
ATOM 588 C C . HIS A 1 77 ? -4.795 -3.856 -6.763 1.00 98.44 77 HIS A C 1
ATOM 590 O O . HIS A 1 77 ? -3.881 -4.615 -6.453 1.00 98.44 77 HIS A O 1
ATOM 596 N N . HIS A 1 78 ? -4.840 -3.293 -7.977 1.00 98.56 78 HIS A N 1
ATOM 597 C CA . HIS A 1 78 ? -3.791 -3.531 -8.980 1.00 98.56 78 HIS A CA 1
ATOM 598 C C . HIS A 1 78 ? -2.435 -2.966 -8.560 1.00 98.56 78 HIS A C 1
ATOM 600 O O . HIS A 1 78 ? -1.416 -3.596 -8.821 1.00 98.56 78 HIS A O 1
ATOM 606 N N . LEU A 1 79 ? -2.402 -1.795 -7.912 1.00 98.50 79 LEU A N 1
ATOM 607 C CA . LEU A 1 79 ? -1.159 -1.195 -7.416 1.00 98.50 79 LEU A CA 1
ATOM 608 C C . LEU A 1 79 ? -0.565 -2.045 -6.297 1.00 98.50 79 LEU A C 1
ATOM 610 O O . LEU A 1 79 ? 0.617 -2.381 -6.359 1.00 98.50 79 LEU A O 1
ATOM 614 N N . THR A 1 80 ? -1.368 -2.414 -5.296 1.00 98.25 80 THR A N 1
ATOM 615 C CA . THR A 1 80 ? -0.890 -3.218 -4.161 1.00 98.25 80 THR A CA 1
ATOM 616 C C . THR A 1 80 ? -0.444 -4.606 -4.611 1.00 98.25 80 THR A C 1
ATOM 618 O O . THR A 1 80 ? 0.629 -5.056 -4.207 1.00 98.25 80 THR A O 1
ATOM 621 N N . ASN A 1 81 ? -1.194 -5.247 -5.515 1.00 98.44 81 ASN A N 1
ATOM 622 C CA . ASN A 1 81 ? -0.831 -6.536 -6.101 1.00 98.44 81 ASN A CA 1
ATOM 623 C C . ASN A 1 81 ? 0.465 -6.448 -6.922 1.00 98.44 81 ASN A C 1
ATOM 625 O O . ASN A 1 81 ? 1.386 -7.231 -6.699 1.00 98.44 81 AS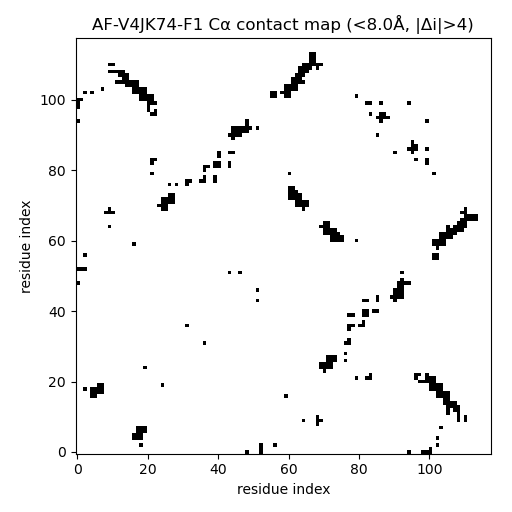N A O 1
ATOM 629 N N . ALA A 1 82 ? 0.580 -5.463 -7.817 1.00 98.56 82 ALA A N 1
ATOM 630 C CA . ALA A 1 82 ? 1.773 -5.289 -8.641 1.00 98.56 82 ALA A CA 1
ATOM 631 C C . ALA A 1 82 ? 3.018 -4.959 -7.807 1.00 98.56 82 ALA A C 1
ATOM 633 O O . ALA A 1 82 ? 4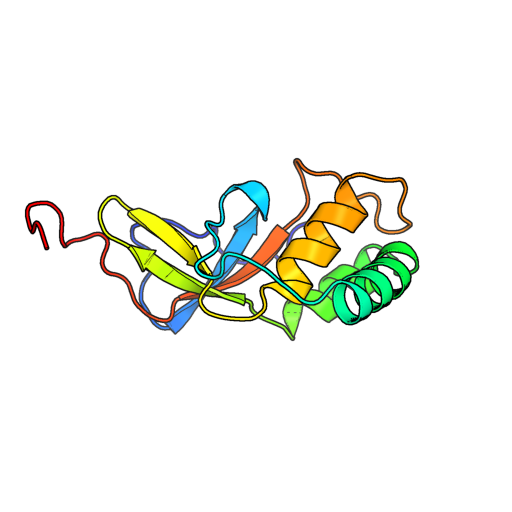.106 -5.452 -8.107 1.00 98.56 82 ALA A O 1
ATOM 634 N N . LEU A 1 83 ? 2.880 -4.159 -6.745 1.00 98.62 83 LEU A N 1
ATOM 635 C CA . LEU A 1 83 ? 3.983 -3.866 -5.832 1.00 98.62 83 LEU A CA 1
ATOM 636 C C . LEU A 1 83 ? 4.424 -5.118 -5.063 1.00 98.62 83 LEU A C 1
ATOM 638 O O . LEU A 1 83 ? 5.623 -5.360 -4.945 1.00 98.62 83 LEU A O 1
ATOM 642 N N . TRP A 1 84 ? 3.473 -5.934 -4.597 1.00 98.38 84 TRP A N 1
ATOM 643 C CA . TRP A 1 84 ? 3.771 -7.222 -3.970 1.00 98.38 84 TRP A CA 1
ATOM 644 C C . TRP A 1 84 ? 4.515 -8.157 -4.930 1.00 98.38 84 TRP A C 1
ATOM 646 O O . TRP A 1 84 ? 5.583 -8.652 -4.591 1.00 98.38 84 TRP A O 1
ATOM 656 N N . LYS A 1 85 ? 4.008 -8.322 -6.157 1.00 98.44 85 LYS A N 1
ATOM 657 C CA . LYS A 1 85 ? 4.630 -9.131 -7.219 1.00 98.44 85 LYS A CA 1
ATOM 658 C C . LYS A 1 85 ? 6.034 -8.648 -7.580 1.00 98.44 85 LYS A C 1
ATOM 660 O O . LYS A 1 85 ? 6.943 -9.455 -7.725 1.00 98.44 85 LYS A O 1
ATOM 665 N N . THR A 1 86 ? 6.231 -7.334 -7.673 1.00 98.50 86 THR A N 1
ATOM 666 C CA . THR A 1 86 ? 7.558 -6.736 -7.904 1.00 98.50 86 THR A CA 1
ATOM 667 C C . THR A 1 86 ? 8.534 -7.111 -6.788 1.00 98.50 86 THR A C 1
ATOM 669 O O . THR A 1 86 ? 9.694 -7.405 -7.049 1.00 98.50 86 THR A O 1
ATOM 672 N N . ALA A 1 87 ? 8.053 -7.142 -5.546 1.00 98.31 87 ALA A N 1
ATOM 673 C CA . ALA A 1 87 ? 8.838 -7.491 -4.371 1.00 98.31 87 ALA A CA 1
ATOM 674 C C . ALA A 1 87 ? 9.104 -9.007 -4.213 1.00 98.31 87 ALA A C 1
ATOM 676 O O . ALA A 1 87 ? 9.898 -9.400 -3.359 1.00 98.31 87 ALA A O 1
ATOM 677 N N . GLU A 1 88 ? 8.462 -9.864 -5.018 1.00 98.38 88 GLU A N 1
ATOM 678 C CA . GLU A 1 88 ? 8.743 -11.308 -5.105 1.00 98.38 88 GLU A CA 1
ATOM 679 C C . GLU A 1 88 ? 9.936 -11.618 -6.032 1.00 98.38 88 GLU A C 1
ATOM 681 O O . GLU A 1 88 ? 10.339 -12.773 -6.156 1.00 98.38 88 GLU A O 1
ATOM 686 N N . SER A 1 89 ? 10.494 -10.618 -6.718 1.00 97.06 89 SER A N 1
ATOM 687 C CA . SER A 1 89 ? 11.566 -10.774 -7.708 1.00 97.06 89 SER A CA 1
ATOM 688 C C . SER A 1 89 ? 12.619 -9.672 -7.587 1.00 97.06 89 SER A C 1
ATOM 690 O O . SER A 1 89 ? 12.437 -8.685 -6.874 1.00 97.06 89 SER A O 1
ATOM 692 N N . GLU A 1 90 ? 13.742 -9.837 -8.286 1.00 97.12 90 GLU A N 1
ATOM 693 C CA . GLU A 1 90 ? 14.772 -8.801 -8.356 1.00 97.12 90 GLU A CA 1
ATOM 694 C C . GLU A 1 90 ? 14.217 -7.529 -9.014 1.00 97.12 90 GLU A C 1
ATOM 696 O O . GLU A 1 90 ? 13.558 -7.570 -10.053 1.00 97.12 90 GLU A O 1
ATOM 701 N N . ASN A 1 91 ? 14.474 -6.382 -8.389 1.00 98.12 91 ASN A N 1
ATOM 702 C CA . ASN A 1 91 ? 13.985 -5.084 -8.831 1.00 98.12 91 ASN A CA 1
ATOM 703 C C . ASN A 1 91 ? 14.997 -3.989 -8.477 1.00 98.12 91 ASN A C 1
ATOM 705 O O . ASN A 1 91 ? 15.718 -4.086 -7.482 1.00 98.12 91 ASN A O 1
ATOM 709 N N . LYS A 1 92 ? 15.026 -2.907 -9.264 1.00 98.31 92 LYS A N 1
ATOM 710 C CA . LYS A 1 92 ? 15.985 -1.806 -9.062 1.00 98.31 92 LYS A CA 1
ATOM 711 C C . LYS A 1 92 ? 15.778 -1.035 -7.755 1.00 98.31 92 LYS A C 1
ATOM 713 O O . LYS A 1 92 ? 16.712 -0.401 -7.271 1.00 98.31 92 LYS A O 1
ATOM 718 N N . ALA A 1 93 ? 14.578 -1.084 -7.181 1.00 97.62 93 ALA A N 1
ATOM 719 C CA . ALA A 1 93 ? 14.270 -0.434 -5.912 1.00 97.62 93 ALA A CA 1
ATOM 720 C C . ALA A 1 93 ? 14.813 -1.197 -4.687 1.00 97.62 93 ALA A C 1
ATOM 722 O O . ALA A 1 93 ? 14.806 -0.650 -3.579 1.00 97.62 93 ALA A O 1
ATOM 723 N N . GLY A 1 94 ? 15.268 -2.444 -4.867 1.00 97.56 94 GLY A N 1
ATOM 724 C CA . GLY A 1 94 ? 15.784 -3.296 -3.797 1.00 97.56 94 GLY A CA 1
ATOM 725 C C . GLY A 1 94 ? 14.749 -3.606 -2.712 1.00 97.56 94 GLY A C 1
ATOM 726 O O . GLY A 1 94 ? 15.115 -3.733 -1.544 1.00 97.56 94 GLY A O 1
ATOM 727 N N . ILE A 1 95 ? 13.459 -3.649 -3.063 1.00 97.44 95 ILE A N 1
ATOM 728 C CA . ILE A 1 95 ? 12.394 -4.035 -2.129 1.00 97.44 95 ILE A CA 1
ATOM 729 C C . ILE A 1 95 ? 12.151 -5.541 -2.174 1.00 97.44 95 ILE A C 1
ATOM 731 O O . ILE A 1 95 ? 12.281 -6.169 -3.220 1.00 97.44 95 ILE A O 1
ATOM 735 N N . ASP A 1 96 ? 11.739 -6.092 -1.040 1.00 97.94 96 ASP A N 1
ATOM 736 C CA . ASP A 1 96 ? 11.286 -7.474 -0.889 1.00 97.94 96 ASP A CA 1
ATOM 737 C C . ASP A 1 96 ? 9.920 -7.517 -0.184 1.00 97.94 96 ASP A C 1
ATOM 739 O O . ASP A 1 96 ? 9.411 -6.499 0.300 1.00 97.94 96 ASP A O 1
ATOM 743 N N . THR A 1 97 ? 9.304 -8.694 -0.104 1.00 96.88 97 THR A N 1
ATOM 744 C CA . THR A 1 97 ? 7.981 -8.878 0.523 1.00 96.88 97 THR A CA 1
ATOM 745 C C . THR A 1 97 ? 7.926 -8.471 2.003 1.00 96.88 97 THR A C 1
ATOM 747 O O . THR A 1 97 ? 6.844 -8.230 2.538 1.00 96.88 97 THR A O 1
ATOM 750 N N . LYS A 1 98 ? 9.077 -8.327 2.676 1.00 95.69 98 LYS A N 1
ATOM 751 C CA . LYS A 1 98 ? 9.176 -7.881 4.076 1.00 95.69 98 LYS A CA 1
ATOM 752 C C . LYS A 1 98 ? 9.273 -6.358 4.207 1.00 95.69 98 LYS A C 1
ATOM 754 O O . LYS A 1 98 ? 8.956 -5.814 5.269 1.00 95.69 98 LYS A O 1
ATOM 759 N N . SER A 1 99 ? 9.725 -5.676 3.155 1.00 94.44 99 SER A N 1
ATOM 760 C CA . SER A 1 99 ? 10.058 -4.246 3.136 1.00 94.44 99 SER A CA 1
ATOM 761 C C . SER A 1 99 ? 9.245 -3.418 2.132 1.00 94.44 99 SER A C 1
ATOM 763 O O . SER A 1 99 ? 9.393 -2.186 2.101 1.00 94.44 99 SER A O 1
ATOM 765 N N . ALA A 1 100 ? 8.390 -4.066 1.334 1.00 97.62 100 ALA A N 1
ATOM 766 C CA . ALA A 1 100 ? 7.412 -3.435 0.460 1.00 97.62 100 ALA A CA 1
ATOM 767 C C . ALA A 1 100 ? 6.351 -2.709 1.293 1.00 97.62 100 ALA A C 1
ATOM 769 O O . ALA A 1 100 ? 5.660 -3.300 2.130 1.00 97.62 100 ALA A O 1
ATOM 770 N N . ARG A 1 101 ? 6.231 -1.402 1.065 1.00 98.44 101 ARG A N 1
ATOM 771 C CA . ARG A 1 101 ? 5.339 -0.517 1.812 1.00 98.44 101 ARG A CA 1
ATOM 772 C C . ARG A 1 101 ? 4.565 0.377 0.860 1.00 98.44 101 ARG A C 1
ATOM 774 O O . ARG A 1 101 ? 5.057 0.693 -0.218 1.00 98.44 101 ARG A O 1
ATOM 781 N N . VAL A 1 102 ? 3.408 0.839 1.311 1.00 98.62 102 VAL A N 1
ATOM 782 C CA . VAL A 1 102 ? 2.588 1.849 0.633 1.00 98.62 102 VAL A CA 1
ATOM 783 C C . VAL A 1 102 ? 2.242 2.980 1.591 1.00 98.62 102 VAL A C 1
ATOM 785 O O . VAL A 1 102 ? 2.205 2.783 2.810 1.00 98.62 102 VAL A O 1
ATOM 788 N N . VAL A 1 103 ? 1.963 4.154 1.030 1.00 98.69 103 VAL A N 1
ATOM 789 C CA . VAL A 1 103 ? 1.213 5.197 1.731 1.00 98.69 103 VAL A CA 1
ATOM 790 C C . VAL A 1 103 ? -0.252 4.791 1.749 1.00 98.69 103 VAL A C 1
ATOM 792 O O . VAL A 1 103 ? -0.778 4.308 0.748 1.00 98.69 103 VAL A O 1
ATOM 795 N N . VAL A 1 104 ? -0.909 4.979 2.882 1.00 98.56 104 VAL A N 1
ATOM 796 C CA . VAL A 1 104 ? -2.315 4.639 3.087 1.00 98.56 104 VAL A CA 1
ATOM 797 C C . VAL A 1 104 ? -3.090 5.856 3.568 1.00 98.56 104 VAL A C 1
ATOM 799 O O . VAL A 1 104 ? -2.573 6.672 4.330 1.00 98.56 104 VAL A O 1
ATOM 802 N N . MET A 1 105 ? -4.346 5.957 3.141 1.00 98.56 105 MET A N 1
ATOM 803 C CA . MET A 1 105 ? -5.305 6.933 3.654 1.00 98.56 105 MET A CA 1
ATOM 804 C C . MET A 1 105 ? -6.425 6.197 4.383 1.00 98.56 105 MET A C 1
ATOM 806 O O . MET A 1 105 ? -7.126 5.380 3.783 1.00 98.56 105 MET A O 1
ATOM 810 N N . VAL A 1 106 ? -6.624 6.501 5.667 1.00 98.62 106 VAL A N 1
ATOM 811 C CA . VAL A 1 106 ? -7.709 5.891 6.445 1.00 98.62 106 VAL A CA 1
ATOM 812 C C . VAL A 1 106 ? -9.042 6.524 6.052 1.00 98.62 106 VAL A C 1
ATOM 814 O O . VAL A 1 106 ? -9.359 7.637 6.464 1.00 98.62 106 VAL A O 1
ATOM 817 N N . GLN A 1 107 ? -9.857 5.809 5.281 1.00 98.38 107 GLN A N 1
ATOM 818 C CA . GLN A 1 107 ? -11.197 6.262 4.896 1.00 98.38 107 GLN A CA 1
ATOM 819 C C . GLN A 1 107 ? -12.189 6.180 6.053 1.00 98.38 107 GLN A C 1
ATOM 821 O O . GLN A 1 107 ? -13.089 7.008 6.165 1.00 98.38 107 GLN A O 1
ATOM 826 N N . SER A 1 108 ? -12.047 5.167 6.909 1.00 97.38 108 SER A N 1
ATOM 827 C CA . SER A 1 108 ? -12.880 5.001 8.095 1.00 97.38 108 SER A CA 1
ATOM 828 C C . SER A 1 108 ? -12.198 4.099 9.115 1.00 97.38 108 SER A C 1
ATOM 830 O O . SER A 1 108 ? -11.560 3.111 8.744 1.00 97.38 108 SER A O 1
ATOM 832 N N . ASN A 1 109 ? -12.373 4.417 10.399 1.00 96.94 109 ASN A N 1
ATOM 833 C CA . ASN A 1 109 ? -11.956 3.555 11.496 1.00 96.94 109 ASN A CA 1
ATOM 834 C C . ASN A 1 109 ? -13.182 2.950 12.193 1.00 96.94 109 ASN A C 1
ATOM 836 O O . ASN A 1 109 ? -14.006 3.651 12.777 1.00 96.94 109 ASN A O 1
ATOM 840 N N . ARG A 1 110 ? -13.302 1.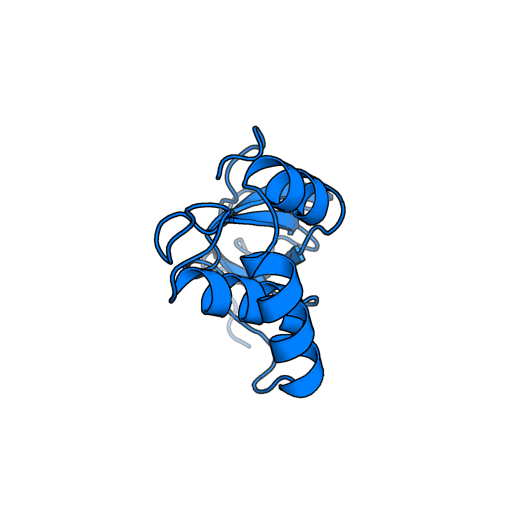626 12.099 1.00 95.25 110 ARG A N 1
ATOM 841 C CA . ARG A 1 110 ? -14.361 0.790 12.675 1.00 95.25 110 ARG A CA 1
ATOM 842 C C . ARG A 1 110 ? -13.798 -0.233 13.667 1.00 95.25 110 ARG A C 1
ATOM 844 O O . ARG A 1 110 ? -14.496 -1.181 14.024 1.00 95.25 110 ARG A O 1
ATOM 851 N N . ALA A 1 111 ? -12.567 -0.039 14.151 1.00 93.25 111 ALA A N 1
ATOM 852 C CA . ALA A 1 111 ? -11.924 -0.931 15.117 1.00 93.25 111 ALA A CA 1
ATOM 853 C C . ALA A 1 111 ? -12.725 -1.066 16.422 1.00 93.25 111 ALA A C 1
ATOM 855 O O . ALA A 1 111 ? -12.689 -2.117 17.059 1.00 93.25 111 ALA A O 1
ATOM 856 N N . GLY A 1 112 ? -13.473 -0.020 16.794 1.00 87.25 112 GLY A N 1
ATOM 857 C CA . GLY A 1 112 ? -14.332 0.021 17.979 1.00 87.25 112 GLY A CA 1
ATOM 858 C C . GLY A 1 112 ? -15.632 -0.783 17.879 1.00 87.25 112 GLY A C 1
ATOM 859 O O . GLY A 1 112 ? -16.310 -0.930 18.888 1.00 87.25 112 GLY A O 1
ATOM 860 N N . LEU A 1 113 ? -15.976 -1.361 16.720 1.00 85.81 113 LEU A N 1
ATOM 861 C CA . LEU A 1 113 ? -17.167 -2.220 16.574 1.00 85.81 113 LEU A CA 1
ATOM 862 C C . LEU A 1 113 ? -17.003 -3.618 17.213 1.00 85.81 113 LEU A C 1
ATOM 864 O O . LEU A 1 113 ? -17.769 -4.535 16.911 1.00 85.81 113 LEU A O 1
ATOM 868 N N . LYS A 1 114 ? -16.023 -3.795 18.111 1.00 68.38 114 LYS A N 1
ATOM 869 C CA . LYS A 1 114 ? -15.814 -5.024 18.886 1.00 68.38 114 LYS A CA 1
ATOM 870 C C . LYS A 1 114 ? -17.093 -5.356 19.664 1.00 68.38 114 LYS A C 1
ATOM 872 O O . LYS A 1 114 ? -17.494 -4.599 20.541 1.00 68.38 114 LYS A O 1
ATOM 877 N N . GLY A 1 115 ? -17.725 -6.482 19.330 1.00 68.69 115 GLY A N 1
ATOM 878 C CA . GLY A 1 115 ? -18.971 -6.957 19.949 1.00 68.69 115 GLY A CA 1
ATOM 879 C C . GLY A 1 115 ? -20.213 -6.876 19.055 1.00 68.69 115 GLY A C 1
ATOM 880 O O . GLY A 1 115 ? -21.235 -7.459 19.400 1.00 68.69 115 GLY A O 1
ATOM 881 N N . TYR A 1 116 ? -20.127 -6.223 17.894 1.00 72.69 116 TYR A N 1
ATOM 882 C CA . TYR A 1 116 ? -21.181 -6.281 16.882 1.00 72.69 116 TYR A CA 1
ATOM 883 C C . TYR A 1 116 ? -20.902 -7.424 15.900 1.00 72.69 116 TYR A C 1
ATOM 885 O O . TYR A 1 116 ? -19.816 -7.504 15.318 1.00 72.69 116 TYR A O 1
ATOM 893 N N . HIS A 1 117 ? -21.895 -8.294 15.719 1.00 69.88 117 HIS A N 1
ATOM 894 C CA . HIS A 1 117 ? -21.918 -9.346 14.705 1.00 69.88 117 HIS A CA 1
ATOM 895 C C . HIS A 1 117 ? -22.970 -8.970 13.657 1.00 69.88 117 HIS A C 1
ATOM 897 O O . HIS A 1 117 ? -24.088 -8.607 14.022 1.00 69.88 117 HIS A O 1
ATOM 903 N N . PHE A 1 118 ? -22.589 -9.012 12.384 1.00 66.25 118 PHE A N 1
ATOM 904 C CA . PHE A 1 118 ? -23.443 -8.772 11.221 1.00 66.25 118 PHE A CA 1
ATOM 905 C C . PHE A 1 118 ? -23.374 -9.974 10.285 1.00 66.25 118 PHE A C 1
ATOM 907 O O . PHE A 1 118 ? -22.311 -10.641 10.279 1.00 66.25 118 PHE A O 1
#

Mean predicted aligned error: 2.85 Å

Radius of gyration: 14.42 Å; Cα contacts (8 Å, |Δi|>4): 228; chains: 1; bounding box: 39×23×38 Å

pLDDT: mean 96.08, std 6.18, range [66.25, 98.75]

Secondary structure (DSSP, 8-state):
---SSPBP-TTPPTT-EEEEEGGGEEES-S---HHHHHHHHHHHHTS-HHHHHHHHHTSPEEEEE-GGG-EEE-S-HHHHHHHHHHHTS--TT---TTT-EEEEEEEEE-TT-TT---

Sequence (118 aa):
MNFDLPELTADTPQGVLCQAKVGDLKPTQNAVGFDEVNDKIARYSAKSKEDLKDYLLVHPVPVVIGNGGNFYVTDHHHLTNALWKTAESENKAGIDTKSARVVVMVQSNRAGLKGYHF